Protein AF-A0A136IIJ2-F1 (afdb_monomer_lite)

Radius of gyration: 30.3 Å; chains: 1; bounding box: 72×28×81 Å

pLDDT: mean 88.09, std 7.87, range [57.41, 96.81]

Organism: NCBI:txid196109

Foldseek 3Di:
DVVVVVVVVVVVVVVVVVVVVVVVVVVVVVVVVVVVVVVVQFFFDFQVVVVVLVVVVVVVDDDDPPPVPDDDDDPQDDDPDDHDPDDDDPVCVVVVVVVVVVVVVVDCCRRPDRDHGGRD

Structure (mmCIF, N/CA/C/O backbone):
data_AF-A0A136IIJ2-F1
#
_entry.id   AF-A0A136IIJ2-F1
#
loop_
_atom_site.group_PDB
_atom_site.id
_atom_site.type_symbol
_atom_site.label_atom_id
_atom_site.label_alt_id
_atom_site.label_comp_id
_atom_site.label_asym_id
_atom_site.label_entity_id
_atom_site.label_seq_id
_atom_site.pdbx_PDB_ins_code
_atom_site.Cartn_x
_atom_site.Cartn_y
_atom_site.Cartn_z
_atom_site.occupancy
_atom_site.B_iso_or_equiv
_atom_site.auth_seq_id
_atom_site.auth_comp_id
_atom_site.auth_asym_id
_atom_site.auth_atom_id
_atom_site.pdbx_PDB_model_num
ATOM 1 N N . MET A 1 1 ? -47.014 -0.273 51.551 1.00 57.41 1 MET A N 1
ATOM 2 C CA . MET A 1 1 ? -47.319 -0.307 50.100 1.00 57.41 1 MET A CA 1
ATOM 3 C C . MET A 1 1 ? -46.569 0.791 49.348 1.00 57.41 1 MET A C 1
ATOM 5 O O . MET A 1 1 ? -45.887 0.441 48.401 1.00 57.41 1 MET A O 1
ATOM 9 N N . ALA A 1 2 ? -46.586 2.057 49.797 1.00 63.06 2 ALA A N 1
ATOM 10 C CA . ALA A 1 2 ? -45.824 3.156 49.170 1.00 63.06 2 ALA A CA 1
ATOM 11 C C . ALA A 1 2 ? -44.297 2.915 49.072 1.00 63.06 2 ALA A C 1
ATOM 13 O O . ALA A 1 2 ? -43.682 3.258 48.071 1.00 63.06 2 ALA A O 1
ATOM 14 N N . ASP A 1 3 ? -43.710 2.246 50.066 1.00 78.81 3 ASP A N 1
ATOM 15 C CA . ASP A 1 3 ? -42.263 1.976 50.136 1.00 78.81 3 ASP A CA 1
ATOM 16 C C . ASP A 1 3 ? -41.768 0.957 49.086 1.00 78.81 3 ASP A C 1
ATOM 18 O O . ASP A 1 3 ? -40.639 1.013 48.610 1.00 78.81 3 ASP A O 1
ATOM 22 N N . VAL A 1 4 ? -42.633 0.021 48.677 1.00 85.12 4 VAL A N 1
ATOM 23 C CA . VAL A 1 4 ? -42.283 -1.028 47.700 1.00 85.12 4 VAL A CA 1
ATOM 24 C C . VAL A 1 4 ? -42.307 -0.482 46.271 1.00 85.12 4 VAL A C 1
ATOM 26 O O . VAL A 1 4 ? -41.485 -0.881 45.449 1.00 85.12 4 VAL A O 1
ATOM 29 N N . GLU A 1 5 ? -43.229 0.435 45.975 1.00 86.81 5 GLU A N 1
ATOM 30 C CA . GLU A 1 5 ? -43.323 1.108 44.673 1.00 86.81 5 GLU A CA 1
ATOM 31 C C . GLU A 1 5 ? -42.113 2.029 44.446 1.00 86.81 5 GLU A C 1
ATOM 33 O O . GLU A 1 5 ? -41.498 2.007 43.380 1.00 86.81 5 GLU A O 1
ATOM 38 N N . GLU A 1 6 ? -41.706 2.766 45.482 1.00 87.00 6 GLU A N 1
ATOM 39 C CA . GLU A 1 6 ? -40.543 3.654 45.433 1.00 87.00 6 GLU A CA 1
ATOM 40 C C . GLU A 1 6 ? -39.229 2.873 45.275 1.00 87.00 6 GLU A C 1
ATOM 42 O O . GLU A 1 6 ? -38.396 3.219 44.436 1.00 87.00 6 GLU A O 1
ATOM 47 N N . LEU A 1 7 ? -39.069 1.748 45.985 1.00 88.56 7 LEU A N 1
ATOM 48 C CA . LEU A 1 7 ? -37.927 0.845 45.794 1.00 88.56 7 LEU A CA 1
ATOM 49 C C . LEU A 1 7 ? -37.862 0.270 44.369 1.00 88.56 7 LEU A C 1
ATOM 51 O O . LEU A 1 7 ? -36.775 0.149 43.803 1.00 88.56 7 LEU A O 1
ATOM 55 N N . ARG A 1 8 ? -39.010 -0.059 43.760 1.00 89.50 8 ARG A N 1
ATOM 56 C CA . ARG A 1 8 ? -39.077 -0.526 42.362 1.00 89.50 8 ARG A CA 1
ATOM 57 C C . ARG A 1 8 ? -38.687 0.570 41.374 1.00 89.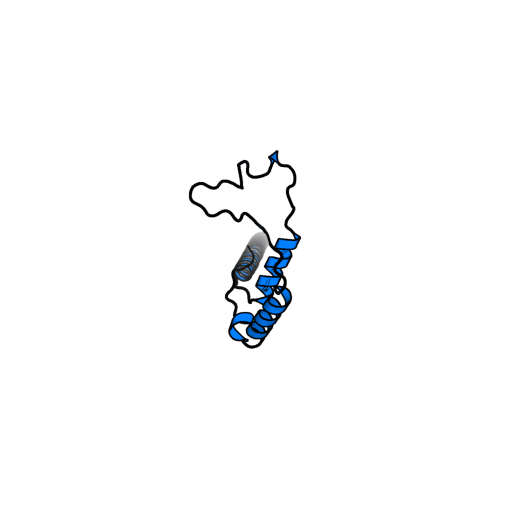50 8 ARG A C 1
ATOM 59 O O . ARG A 1 8 ? -37.958 0.285 40.423 1.00 89.50 8 ARG A O 1
ATOM 66 N N . ARG A 1 9 ? -39.130 1.809 41.611 1.00 90.19 9 ARG A N 1
ATOM 67 C CA . ARG A 1 9 ? -38.760 2.980 40.804 1.00 90.19 9 ARG A CA 1
ATOM 68 C C . ARG A 1 9 ? -37.251 3.222 40.850 1.00 90.19 9 ARG A C 1
ATOM 70 O O . ARG A 1 9 ? -36.623 3.327 39.799 1.00 90.19 9 ARG A O 1
ATOM 77 N N . LEU A 1 10 ? -36.667 3.226 42.049 1.00 91.94 10 LEU A N 1
ATOM 78 C CA . LEU A 1 10 ? -35.227 3.412 42.248 1.00 91.94 10 LEU A CA 1
ATOM 79 C C . LEU A 1 10 ? -34.402 2.311 41.569 1.00 91.94 10 LEU A C 1
ATOM 81 O O . LEU A 1 10 ? -33.416 2.613 40.899 1.00 91.94 10 LEU A O 1
ATOM 85 N N . LEU A 1 11 ? -34.827 1.047 41.671 1.00 92.56 11 LEU A N 1
ATOM 86 C CA . LEU A 1 11 ? -34.154 -0.075 41.008 1.00 92.56 11 LEU A CA 1
ATOM 87 C C . LEU A 1 11 ? -34.198 0.050 39.475 1.00 92.56 11 LEU A C 1
ATOM 89 O O . LEU A 1 11 ? -33.207 -0.229 38.801 1.00 92.56 11 LEU A O 1
ATOM 93 N N . GLY A 1 12 ? -35.336 0.477 38.918 1.00 91.94 12 GLY A N 1
ATOM 94 C CA . GLY A 1 12 ? -35.490 0.705 37.480 1.00 91.94 12 GLY A CA 1
ATOM 95 C C . GLY A 1 12 ? -34.613 1.847 36.963 1.00 91.94 12 GLY A C 1
ATOM 96 O O . GLY A 1 12 ? -34.007 1.730 35.898 1.00 91.94 12 GLY A O 1
ATOM 97 N N . GLU A 1 13 ? -34.492 2.930 37.732 1.00 92.81 13 GLU A N 1
ATOM 98 C CA . GLU A 1 13 ? -33.614 4.057 37.403 1.00 92.81 13 GLU A C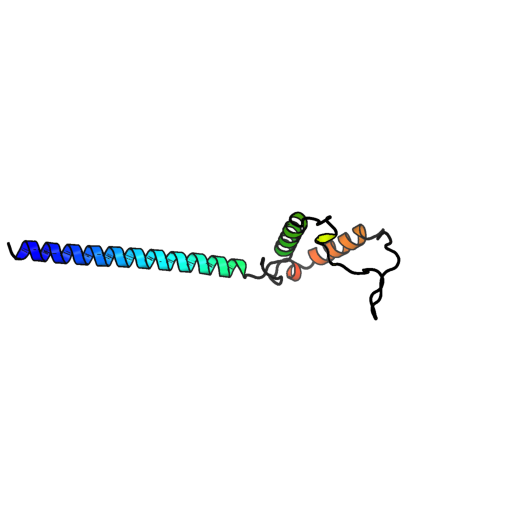A 1
ATOM 99 C C . GLU A 1 13 ? -32.133 3.683 37.464 1.00 92.81 13 GLU A C 1
ATOM 101 O O . GLU A 1 13 ? -31.384 4.051 36.558 1.00 92.81 13 GLU A O 1
ATOM 106 N N . GLU A 1 14 ? -31.717 2.921 38.478 1.00 93.00 14 GLU A N 1
ATOM 107 C CA . GLU A 1 14 ? -30.359 2.373 38.572 1.00 93.00 14 GLU A CA 1
ATOM 108 C C . GLU A 1 14 ? -30.046 1.451 37.391 1.00 93.00 14 GLU A C 1
ATOM 110 O O . GLU A 1 14 ? -29.026 1.613 36.722 1.00 93.00 14 GLU A O 1
ATOM 115 N N . LYS A 1 15 ? -30.968 0.539 37.057 1.00 94.19 15 LYS A N 1
ATOM 116 C CA . LYS A 1 15 ? -30.798 -0.369 35.920 1.00 94.19 15 LYS A CA 1
ATOM 117 C C . LYS A 1 15 ? -30.639 0.398 34.606 1.00 94.19 15 LYS A C 1
ATOM 119 O O . LYS A 1 15 ? -29.713 0.113 33.853 1.00 94.19 15 LYS A O 1
ATOM 124 N N . ARG A 1 16 ? -31.470 1.420 34.367 1.00 94.06 16 ARG A N 1
ATOM 125 C CA . ARG A 1 16 ? -31.355 2.279 33.180 1.00 94.06 16 ARG A CA 1
ATOM 126 C C . ARG A 1 16 ? -30.032 3.046 33.158 1.00 94.06 16 ARG A C 1
ATOM 128 O O . ARG A 1 16 ? -29.387 3.111 32.118 1.00 94.06 16 ARG A O 1
ATOM 135 N N . ARG A 1 17 ? -29.595 3.607 34.293 1.00 94.69 17 ARG A N 1
ATOM 136 C CA . ARG A 1 17 ? -28.294 4.294 34.388 1.00 94.69 17 ARG A CA 1
ATOM 137 C C . ARG A 1 17 ? -27.139 3.358 34.059 1.00 94.69 17 ARG A C 1
ATOM 139 O O . ARG A 1 17 ? -26.212 3.777 33.368 1.00 94.69 17 ARG A O 1
ATOM 146 N N . ARG A 1 18 ? -27.209 2.112 34.529 1.00 94.50 18 ARG A N 1
ATOM 147 C CA . ARG A 1 18 ? -26.215 1.080 34.242 1.00 94.50 18 ARG A CA 1
ATOM 148 C C . ARG A 1 18 ? -26.213 0.689 32.768 1.00 94.50 18 ARG A C 1
ATOM 150 O O . ARG A 1 18 ? -25.149 0.706 32.166 1.00 94.50 18 ARG A O 1
ATOM 157 N N . GLU A 1 19 ? -27.375 0.421 32.179 1.00 95.19 19 GLU A N 1
ATOM 158 C CA . GLU A 1 19 ? -27.503 0.096 30.750 1.00 95.19 19 GLU A CA 1
ATOM 159 C C . GLU A 1 19 ? -26.986 1.243 29.862 1.00 95.19 19 GLU A C 1
ATOM 161 O O . GLU A 1 19 ? -26.225 1.017 28.924 1.00 95.19 19 GLU A O 1
ATOM 166 N N . GLU A 1 20 ? -27.309 2.497 30.191 1.00 95.31 20 GLU A N 1
ATOM 167 C CA . GLU A 1 20 ? -26.773 3.663 29.481 1.00 95.31 20 GLU A CA 1
ATOM 168 C C . GLU A 1 20 ? -25.260 3.830 29.679 1.00 95.31 20 GLU A C 1
A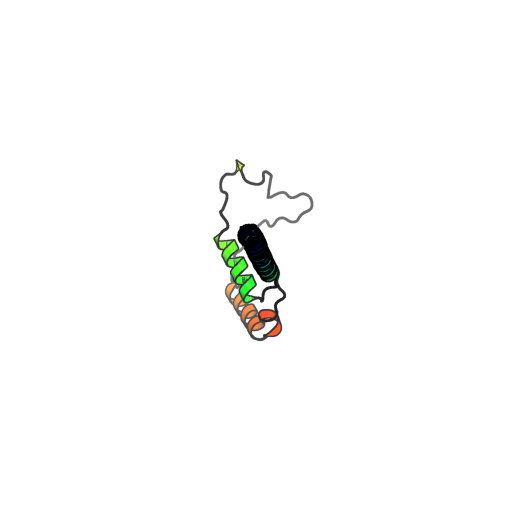TOM 170 O O . GLU A 1 20 ? -24.559 4.256 28.762 1.00 95.31 20 GLU A O 1
ATOM 175 N N . ALA A 1 21 ? -24.737 3.542 30.874 1.00 94.81 21 ALA A N 1
ATOM 176 C CA . ALA A 1 21 ? -23.302 3.579 31.138 1.00 94.81 21 ALA A CA 1
ATOM 177 C C . ALA A 1 21 ? -22.556 2.484 30.360 1.00 94.81 21 ALA A C 1
ATOM 179 O O . ALA A 1 21 ? -21.525 2.776 29.760 1.00 94.81 21 ALA A O 1
ATOM 180 N N . GLU A 1 22 ? -23.102 1.268 30.314 1.00 95.94 22 GLU A N 1
ATOM 181 C CA . GLU A 1 22 ? -22.567 0.145 29.540 1.00 95.94 22 GLU A CA 1
ATOM 182 C C . GLU A 1 22 ? -22.607 0.447 28.035 1.00 95.94 22 GLU A C 1
ATOM 184 O O . GLU A 1 22 ? -21.592 0.302 27.357 1.00 95.94 22 GLU A O 1
ATOM 189 N N . SER A 1 23 ? -23.722 0.975 27.516 1.00 95.44 23 SER A N 1
ATOM 190 C CA . SER A 1 23 ? -23.826 1.391 26.110 1.00 95.44 23 SER A CA 1
ATOM 191 C C . SER A 1 23 ? -22.807 2.475 25.758 1.00 95.44 23 SER A C 1
ATOM 193 O O . SER A 1 23 ? -22.129 2.372 24.738 1.00 95.44 23 SER A O 1
ATOM 195 N N . ARG A 1 24 ? -22.652 3.501 26.608 1.00 95.81 24 ARG A N 1
ATOM 196 C CA . ARG A 1 24 ? -21.651 4.560 26.398 1.00 95.81 24 ARG A CA 1
ATOM 197 C C . ARG A 1 24 ? -20.226 4.010 26.420 1.00 95.81 24 ARG A C 1
ATOM 199 O O . ARG A 1 24 ? -19.403 4.456 25.626 1.00 95.81 24 ARG A O 1
ATOM 206 N N . ALA A 1 25 ? -19.934 3.059 27.306 1.00 96.38 25 ALA A N 1
ATOM 207 C CA . ALA A 1 25 ? -18.621 2.429 27.387 1.00 96.38 25 ALA A CA 1
ATOM 208 C C . ALA A 1 25 ? -18.303 1.604 26.130 1.00 96.38 25 ALA A C 1
ATOM 210 O O . ALA A 1 25 ? -17.194 1.704 25.612 1.00 96.38 25 ALA A O 1
ATOM 211 N N . LEU A 1 26 ? -19.275 0.850 25.606 1.00 96.81 26 LEU A N 1
ATOM 212 C CA . LEU A 1 26 ? -19.116 0.079 24.369 1.00 96.81 26 LEU A CA 1
ATOM 213 C C . LEU A 1 26 ? -18.906 0.979 23.145 1.00 96.81 26 LEU A C 1
ATOM 215 O O . LEU A 1 26 ? -18.043 0.696 22.315 1.00 96.81 26 LEU A O 1
ATOM 219 N N . ASP A 1 27 ? -19.662 2.072 23.036 1.00 95.94 27 ASP A N 1
ATOM 220 C CA . ASP A 1 27 ? -19.495 3.030 21.939 1.00 95.94 27 ASP A CA 1
ATOM 221 C C . ASP A 1 27 ? -18.134 3.725 21.996 1.00 95.94 27 ASP A C 1
ATOM 223 O O . ASP A 1 27 ? -17.477 3.893 20.969 1.00 95.94 27 ASP A O 1
ATOM 227 N N . GLU A 1 28 ? -17.692 4.115 23.191 1.00 95.88 28 GLU A N 1
ATOM 228 C CA . GLU A 1 28 ? -16.371 4.703 23.404 1.00 95.88 28 GLU A CA 1
ATOM 229 C C . GLU A 1 28 ? -15.256 3.705 23.073 1.00 95.88 28 GLU A C 1
ATOM 231 O O . GLU A 1 28 ? -14.300 4.064 22.387 1.00 95.88 28 GLU A O 1
ATOM 236 N N . GLN A 1 29 ? -15.389 2.445 23.493 1.00 96.50 29 GLN A N 1
ATOM 237 C CA . GLN A 1 29 ? -14.434 1.395 23.148 1.00 96.50 29 GLN A CA 1
ATOM 238 C C . GLN A 1 29 ? -14.339 1.215 21.630 1.00 96.50 29 GLN A C 1
ATOM 240 O O . GLN A 1 29 ? -13.242 1.252 21.081 1.00 96.50 29 GLN A O 1
ATOM 245 N N . ARG A 1 30 ? -15.477 1.122 20.935 1.00 96.00 30 ARG A N 1
ATOM 246 C CA . ARG A 1 30 ? -15.501 0.988 19.474 1.00 96.00 30 ARG A CA 1
ATOM 247 C C . ARG A 1 30 ? -14.841 2.180 18.778 1.00 96.00 30 ARG A C 1
ATOM 249 O O . ARG A 1 30 ? -14.117 2.003 17.806 1.00 96.00 30 ARG A O 1
ATOM 256 N N . ARG A 1 31 ? -15.070 3.404 19.266 1.00 95.62 31 ARG A N 1
ATOM 257 C CA . ARG A 1 31 ? -14.407 4.604 18.722 1.00 95.62 31 ARG A CA 1
ATOM 258 C C . ARG A 1 31 ? -12.898 4.555 18.915 1.00 95.62 31 ARG A C 1
ATOM 260 O O . ARG A 1 31 ? -12.178 4.974 18.015 1.00 95.62 31 ARG A O 1
ATOM 267 N N . ARG A 1 32 ? -12.429 4.061 20.062 1.00 95.00 32 ARG A N 1
ATOM 268 C CA . ARG A 1 32 ? -10.995 3.890 20.330 1.00 95.00 32 ARG A CA 1
ATOM 269 C C . ARG A 1 32 ? -10.375 2.852 19.414 1.00 95.00 32 ARG A C 1
ATOM 271 O O . ARG A 1 32 ? -9.349 3.150 18.825 1.00 95.00 32 ARG A O 1
ATOM 278 N N . GLU A 1 33 ? -11.025 1.705 19.246 1.00 95.31 33 GLU A N 1
ATOM 279 C CA . GLU A 1 33 ? -10.567 0.644 18.343 1.00 95.31 33 GLU A CA 1
ATOM 280 C C . GLU A 1 33 ? -10.436 1.167 16.905 1.00 95.31 33 GLU A C 1
ATOM 282 O O . GLU A 1 33 ? -9.378 1.040 16.298 1.00 95.31 33 GLU A O 1
ATOM 287 N N . VAL A 1 34 ? -11.457 1.866 16.395 1.00 94.06 34 VAL A N 1
ATOM 288 C CA . VAL A 1 34 ? -11.407 2.479 15.054 1.00 94.06 34 VAL A CA 1
ATOM 289 C C . VAL A 1 34 ? -10.308 3.542 14.956 1.00 94.06 34 VAL A C 1
ATOM 291 O O . VAL A 1 34 ? -9.607 3.620 13.950 1.00 94.06 34 VAL A O 1
ATOM 294 N N . ALA A 1 35 ? -10.140 4.378 15.983 1.00 92.12 35 ALA A N 1
ATOM 295 C CA . ALA A 1 35 ? -9.096 5.399 15.990 1.00 92.12 35 ALA A CA 1
ATOM 296 C C . ALA A 1 35 ? -7.684 4.789 16.027 1.00 92.12 35 ALA A C 1
ATOM 298 O O . ALA A 1 35 ? -6.783 5.307 15.372 1.00 92.12 35 ALA A O 1
ATOM 299 N N . GLU A 1 36 ? -7.491 3.698 16.767 1.00 91.94 36 GLU A N 1
ATOM 300 C CA . GLU A 1 36 ? -6.227 2.965 16.851 1.00 91.94 36 GLU A CA 1
ATOM 301 C C . GLU A 1 36 ? -5.898 2.253 15.534 1.00 91.94 36 GLU A C 1
ATOM 303 O O . GLU A 1 36 ? -4.758 2.309 15.068 1.00 91.94 36 GLU A O 1
ATOM 308 N N . GLU A 1 37 ? -6.898 1.657 14.885 1.00 89.00 37 GLU A N 1
ATOM 309 C CA . GLU A 1 37 ? -6.748 1.045 13.565 1.00 89.00 37 GLU A CA 1
ATOM 310 C C . GLU A 1 37 ? -6.366 2.089 12.508 1.00 89.00 37 GLU A C 1
ATOM 312 O O . GLU A 1 37 ? -5.377 1.913 11.798 1.00 89.00 37 GLU A O 1
ATOM 317 N N . LEU A 1 38 ? -7.065 3.231 12.466 1.00 87.44 38 LEU A N 1
ATOM 318 C CA . LEU A 1 38 ? -6.731 4.343 11.568 1.00 87.44 38 LEU A CA 1
ATOM 319 C C . LEU A 1 38 ? -5.341 4.924 11.850 1.00 87.44 38 LEU A C 1
ATOM 321 O O . LEU A 1 38 ? -4.608 5.259 10.918 1.00 87.44 38 LEU A O 1
ATOM 325 N N . ALA A 1 39 ? -4.966 5.044 13.126 1.00 87.00 39 ALA A N 1
ATOM 326 C CA . ALA A 1 39 ? -3.642 5.511 13.512 1.00 87.00 39 ALA A CA 1
ATOM 327 C C . ALA A 1 39 ? -2.560 4.540 13.030 1.00 87.00 39 ALA A C 1
ATOM 329 O O . ALA A 1 39 ? -1.560 4.989 12.480 1.00 87.00 39 ALA A O 1
ATOM 330 N N . THR A 1 40 ? -2.782 3.232 13.180 1.00 84.88 40 THR A N 1
ATOM 331 C CA . THR A 1 40 ? -1.868 2.176 12.720 1.00 84.88 40 THR A CA 1
ATOM 332 C C . THR A 1 40 ? -1.754 2.170 11.198 1.00 84.88 40 THR A C 1
ATOM 334 O O . THR A 1 40 ? -0.646 2.160 10.668 1.00 84.88 40 THR A O 1
ATOM 337 N N . ALA A 1 41 ? -2.880 2.278 10.491 1.00 83.38 41 ALA A N 1
ATOM 338 C CA . ALA A 1 41 ? -2.921 2.382 9.034 1.00 83.38 41 ALA A CA 1
ATOM 339 C C . ALA A 1 41 ? -2.256 3.662 8.496 1.00 83.38 41 ALA A C 1
ATOM 341 O O . ALA A 1 41 ? -1.873 3.697 7.335 1.00 83.38 41 ALA A O 1
ATOM 342 N N . SER A 1 42 ? -2.089 4.698 9.325 1.00 85.19 42 SER A N 1
ATOM 343 C CA . SER A 1 42 ? -1.408 5.952 8.963 1.00 85.19 42 SER A CA 1
ATOM 344 C C . SER A 1 42 ? 0.079 5.975 9.343 1.00 85.19 42 SER A C 1
ATOM 346 O O . SER A 1 42 ? 0.751 6.987 9.131 1.00 85.19 42 SER A O 1
ATOM 348 N N . GLN A 1 43 ? 0.610 4.904 9.945 1.00 88.44 43 GLN A N 1
ATOM 349 C CA . GLN A 1 43 ? 2.020 4.848 10.328 1.00 88.44 43 GLN A CA 1
ATOM 350 C C . GLN A 1 43 ? 2.914 4.699 9.099 1.00 88.44 43 GLN A C 1
ATOM 352 O O . GLN A 1 43 ? 2.620 3.941 8.175 1.00 88.44 43 GLN A O 1
ATOM 357 N N . LEU A 1 44 ? 4.043 5.411 9.122 1.00 92.81 44 LEU A N 1
ATOM 358 C CA . LEU A 1 44 ? 5.091 5.217 8.129 1.00 92.81 44 LEU A CA 1
ATOM 359 C C . LEU A 1 44 ? 5.595 3.774 8.184 1.00 92.81 44 LEU A C 1
ATOM 361 O O . LEU A 1 44 ? 5.663 3.162 9.250 1.00 92.81 44 LEU A O 1
ATOM 365 N N . GLN A 1 45 ? 5.975 3.254 7.027 1.00 92.62 45 GLN A N 1
ATOM 366 C CA . GLN A 1 45 ? 6.472 1.897 6.866 1.00 92.62 45 GLN A CA 1
ATOM 367 C C . GLN A 1 45 ? 7.999 1.885 6.817 1.00 92.62 45 GLN A C 1
ATOM 369 O O . GLN A 1 45 ? 8.636 2.835 6.348 1.00 92.62 45 GLN A O 1
ATOM 374 N N . ALA A 1 46 ? 8.595 0.793 7.293 1.00 91.94 46 ALA A N 1
ATOM 375 C CA . ALA A 1 46 ? 9.981 0.457 6.977 1.00 91.94 46 ALA A CA 1
ATOM 376 C C . ALA A 1 46 ? 10.081 -0.040 5.523 1.00 91.94 46 ALA A C 1
ATOM 378 O O . ALA A 1 46 ? 9.081 -0.461 4.935 1.00 91.94 46 ALA A O 1
ATOM 379 N N . LEU A 1 47 ? 11.285 -0.039 4.942 1.00 90.12 47 LEU A N 1
ATOM 380 C CA . LEU A 1 47 ? 11.474 -0.405 3.533 1.00 90.12 47 LEU A CA 1
ATOM 381 C C . LEU A 1 47 ? 10.883 -1.787 3.180 1.00 90.12 47 LEU A C 1
ATOM 383 O O . LEU A 1 47 ? 10.161 -1.859 2.188 1.00 90.12 47 LEU A O 1
ATOM 387 N N . PRO A 1 48 ? 11.098 -2.871 3.959 1.00 90.06 48 PRO A N 1
ATOM 388 C CA . PRO A 1 48 ? 10.545 -4.181 3.610 1.00 90.06 48 PRO A CA 1
ATOM 389 C C . PRO A 1 48 ? 9.013 -4.196 3.565 1.00 90.06 48 PRO A C 1
ATOM 391 O O . PRO A 1 48 ? 8.434 -4.782 2.658 1.00 90.06 48 PRO A O 1
ATO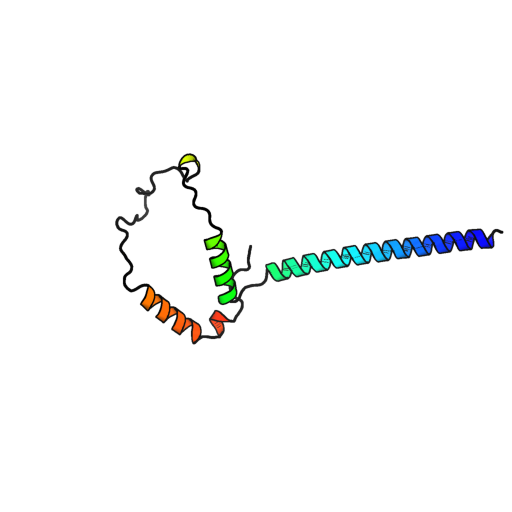M 394 N N . GLN A 1 49 ? 8.361 -3.518 4.514 1.00 91.56 49 GLN A N 1
ATOM 395 C CA . GLN A 1 49 ? 6.898 -3.433 4.588 1.00 91.56 49 GLN A CA 1
ATOM 396 C C . GLN A 1 49 ? 6.327 -2.655 3.400 1.00 91.56 49 GLN A C 1
ATOM 398 O O . GLN A 1 49 ? 5.324 -3.055 2.815 1.00 91.56 49 GLN A O 1
ATOM 403 N N . TYR A 1 50 ? 6.990 -1.560 3.027 1.00 92.19 50 TYR A N 1
ATOM 404 C CA . TYR A 1 50 ? 6.599 -0.758 1.875 1.00 92.19 50 TYR A CA 1
ATOM 405 C C . TYR A 1 50 ? 6.742 -1.537 0.560 1.00 92.19 50 TYR A C 1
ATOM 407 O O . TYR A 1 50 ? 5.845 -1.518 -0.279 1.00 92.19 50 TYR A O 1
ATOM 415 N N . LEU A 1 51 ? 7.838 -2.281 0.388 1.00 91.81 51 LEU A N 1
ATOM 416 C CA . LEU A 1 51 ? 8.049 -3.113 -0.800 1.00 91.81 51 LEU A CA 1
ATOM 417 C C . LEU A 1 51 ? 7.018 -4.240 -0.911 1.00 91.81 51 LEU A C 1
ATOM 419 O O . LEU A 1 51 ? 6.530 -4.503 -2.008 1.00 91.81 51 LEU A O 1
ATOM 423 N N . ASP A 1 52 ? 6.659 -4.870 0.207 1.00 92.62 52 ASP A N 1
ATOM 424 C CA . ASP A 1 52 ? 5.619 -5.903 0.251 1.00 92.62 52 ASP A CA 1
ATOM 425 C C . ASP A 1 52 ? 4.235 -5.338 -0.118 1.00 92.62 52 ASP A C 1
ATOM 427 O O . ASP A 1 52 ? 3.485 -5.932 -0.898 1.00 92.62 52 ASP A O 1
ATOM 431 N N . ALA A 1 53 ? 3.932 -4.120 0.347 1.00 91.62 53 ALA A N 1
ATOM 432 C CA . ALA A 1 53 ? 2.736 -3.387 -0.053 1.00 91.62 53 ALA A CA 1
ATOM 433 C C . ALA A 1 53 ? 2.717 -3.095 -1.565 1.00 91.62 53 ALA A C 1
ATOM 435 O O . ALA A 1 53 ? 1.711 -3.348 -2.231 1.00 91.62 53 ALA A O 1
ATOM 436 N N . CYS A 1 54 ? 3.831 -2.609 -2.125 1.00 91.88 54 CYS A N 1
ATOM 437 C CA . CYS A 1 54 ? 3.959 -2.379 -3.565 1.00 91.88 54 CYS A CA 1
ATOM 438 C C . CYS A 1 54 ? 3.807 -3.673 -4.371 1.00 91.88 54 CYS A C 1
ATOM 440 O O . CYS A 1 54 ? 3.146 -3.665 -5.406 1.00 91.88 54 CYS A O 1
ATOM 442 N N . HIS A 1 55 ? 4.388 -4.780 -3.903 1.00 93.44 55 HIS A N 1
ATOM 443 C CA . HIS A 1 55 ? 4.270 -6.074 -4.570 1.00 93.44 55 HIS A CA 1
ATOM 444 C C . HIS A 1 55 ? 2.826 -6.582 -4.568 1.00 93.44 55 HIS A C 1
ATOM 446 O O . HIS A 1 55 ? 2.317 -7.011 -5.600 1.00 93.44 55 HIS A O 1
ATOM 452 N N . SER A 1 56 ? 2.138 -6.463 -3.432 1.00 93.62 56 SER A N 1
ATOM 453 C CA . SER A 1 56 ? 0.719 -6.811 -3.322 1.00 93.62 56 SER A CA 1
ATOM 454 C C . SER A 1 56 ? -0.146 -5.983 -4.276 1.00 93.62 56 SER A C 1
ATOM 456 O O . SER A 1 56 ? -1.053 -6.523 -4.910 1.00 93.62 56 SER A O 1
ATOM 458 N N . LEU A 1 57 ? 0.156 -4.687 -4.423 1.00 91.12 57 LEU A N 1
ATOM 459 C CA . LEU A 1 57 ? -0.518 -3.817 -5.385 1.00 91.12 57 LEU A CA 1
ATOM 460 C C . LEU A 1 57 ? -0.249 -4.260 -6.826 1.00 91.12 57 LEU A C 1
ATOM 462 O O . LEU A 1 57 ? -1.197 -4.386 -7.592 1.00 91.12 57 LEU A O 1
ATOM 466 N N . ASP A 1 58 ? 1.010 -4.522 -7.183 1.00 92.12 58 ASP A N 1
ATOM 467 C CA . ASP A 1 58 ? 1.404 -4.982 -8.521 1.00 92.12 58 ASP A CA 1
ATOM 468 C C . ASP A 1 58 ? 0.663 -6.267 -8.920 1.00 92.12 58 ASP A C 1
ATOM 470 O O . ASP A 1 58 ? 0.081 -6.344 -10.002 1.00 92.12 58 ASP A O 1
ATOM 474 N N . LEU A 1 59 ? 0.566 -7.227 -7.996 1.00 94.00 59 LEU A N 1
ATOM 475 C CA . LEU A 1 59 ? -0.197 -8.462 -8.194 1.00 94.00 59 LEU A CA 1
ATOM 476 C C . LEU A 1 59 ? -1.709 -8.231 -8.342 1.00 94.00 59 LEU A C 1
ATOM 478 O O . LEU A 1 59 ? -2.389 -9.017 -9.003 1.00 94.00 59 LEU A O 1
ATOM 482 N N . ALA A 1 60 ? -2.249 -7.181 -7.722 1.00 93.69 60 ALA A N 1
ATOM 483 C CA . ALA A 1 60 ? -3.666 -6.841 -7.796 1.00 93.69 60 ALA A CA 1
ATOM 484 C C . ALA A 1 60 ? -4.041 -6.069 -9.075 1.00 93.69 60 ALA A C 1
ATOM 486 O O . ALA A 1 60 ? -5.230 -5.972 -9.399 1.00 93.69 60 ALA A O 1
ATOM 487 N N . ILE A 1 61 ? -3.065 -5.520 -9.812 1.00 91.38 61 ILE A N 1
ATOM 488 C CA . ILE A 1 61 ? -3.320 -4.762 -11.041 1.00 91.38 61 ILE A CA 1
ATOM 489 C C . ILE A 1 61 ? -3.910 -5.683 -12.114 1.00 91.38 61 ILE A C 1
ATOM 491 O O . ILE A 1 61 ? -3.320 -6.678 -12.530 1.00 91.38 61 ILE A O 1
ATOM 495 N N . GLN A 1 62 ? -5.075 -5.294 -12.631 1.00 91.56 62 GLN A N 1
ATOM 496 C CA . GLN A 1 62 ? -5.711 -5.954 -13.768 1.00 91.56 62 GLN A CA 1
ATOM 497 C C . GLN A 1 62 ? -5.443 -5.165 -15.048 1.00 91.56 62 GLN A C 1
ATOM 499 O O . GLN A 1 62 ? -5.768 -3.981 -15.153 1.00 91.56 62 GLN A O 1
ATOM 504 N N . VAL A 1 63 ? -4.867 -5.831 -16.050 1.00 88.31 63 VAL A N 1
ATOM 505 C CA . VAL A 1 63 ? -4.582 -5.208 -17.346 1.00 88.31 63 VAL A CA 1
ATOM 506 C C . VAL A 1 63 ? -5.877 -5.057 -18.143 1.00 88.31 63 VAL A C 1
ATOM 508 O O . VAL A 1 63 ? -6.460 -6.037 -18.611 1.00 88.31 63 VAL A O 1
ATOM 511 N N . VAL A 1 64 ? -6.309 -3.812 -18.342 1.00 88.44 64 VAL A N 1
ATOM 512 C CA . VAL A 1 64 ? -7.438 -3.485 -19.220 1.00 88.44 64 VAL A CA 1
ATOM 513 C C . VAL A 1 64 ? -6.985 -3.588 -20.674 1.00 88.44 64 VAL A C 1
ATOM 515 O O . VAL A 1 64 ? -6.163 -2.804 -21.143 1.00 88.44 64 VAL A O 1
ATOM 518 N N . THR A 1 65 ? -7.525 -4.569 -21.395 1.00 87.31 65 THR A N 1
ATOM 519 C CA . THR A 1 65 ? -7.206 -4.812 -22.814 1.00 87.31 65 THR A CA 1
ATOM 520 C C . THR A 1 65 ? -8.247 -4.237 -23.776 1.00 87.31 65 THR A C 1
ATOM 522 O O . THR A 1 65 ? -7.963 -4.078 -24.965 1.00 87.31 65 THR A O 1
ATOM 525 N N . ASP A 1 66 ? -9.439 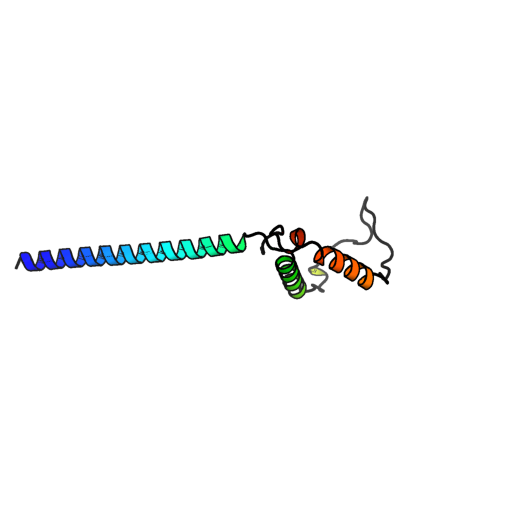-3.890 -23.278 1.00 89.81 66 ASP A N 1
ATOM 526 C CA . ASP A 1 66 ? -10.466 -3.219 -24.068 1.00 89.81 66 ASP A CA 1
ATOM 527 C C . ASP A 1 66 ? -10.040 -1.779 -24.358 1.00 89.81 66 ASP A C 1
ATOM 529 O O . ASP A 1 66 ? -10.030 -0.915 -23.480 1.00 89.81 66 ASP A O 1
ATOM 533 N N . ARG A 1 67 ? -9.725 -1.520 -25.630 1.00 83.06 67 ARG A N 1
ATOM 534 C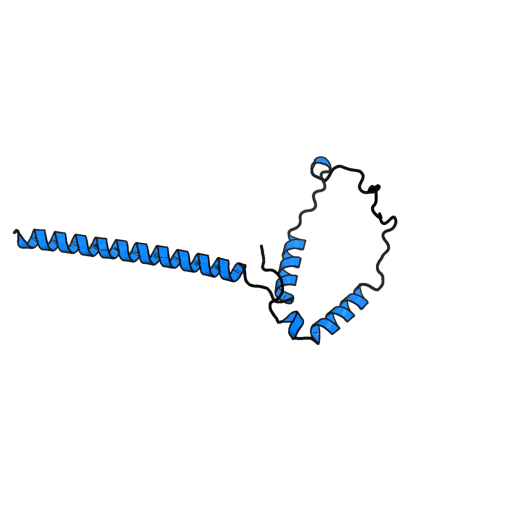 CA . ARG A 1 67 ? -9.297 -0.205 -26.103 1.00 83.06 67 ARG A CA 1
ATOM 535 C C . ARG A 1 67 ? -10.318 0.881 -25.816 1.00 83.06 67 ARG A C 1
ATOM 537 O O . ARG A 1 67 ? -9.899 2.015 -25.666 1.00 83.06 67 ARG A O 1
ATOM 544 N N . SER A 1 68 ? -11.615 0.587 -25.748 1.00 86.81 68 SER A N 1
ATOM 545 C CA . SER A 1 68 ? -12.639 1.604 -25.466 1.00 86.81 68 SER A CA 1
ATOM 546 C C . SER A 1 68 ? -12.548 2.158 -24.038 1.00 86.81 68 SER A C 1
ATOM 548 O O . SER A 1 68 ? -12.963 3.289 -23.791 1.00 86.81 68 SER A O 1
ATOM 550 N N . LEU A 1 69 ? -11.941 1.391 -23.127 1.00 87.56 69 LEU A N 1
ATOM 551 C CA . LEU A 1 69 ? -11.739 1.727 -21.718 1.00 87.56 69 LEU A CA 1
ATOM 552 C C . LEU A 1 69 ? -10.334 2.281 -21.426 1.00 87.56 69 LEU A C 1
ATOM 554 O O . LEU A 1 69 ? -10.047 2.654 -20.290 1.00 87.56 69 LEU A O 1
ATOM 558 N N . THR A 1 70 ? -9.449 2.345 -22.425 1.00 84.12 70 THR A N 1
ATOM 559 C CA . THR A 1 70 ? -8.106 2.924 -22.273 1.00 84.12 70 THR A CA 1
ATOM 560 C C . THR A 1 70 ? -8.081 4.410 -22.627 1.00 84.12 70 THR A C 1
ATOM 562 O O . THR A 1 70 ? -8.960 4.914 -23.329 1.00 84.12 70 THR A O 1
ATOM 565 N N . THR A 1 71 ? -7.038 5.121 -22.196 1.00 81.50 71 THR A N 1
ATOM 566 C CA . THR A 1 71 ? -6.777 6.500 -22.627 1.00 81.50 71 THR A CA 1
ATOM 567 C C . THR A 1 71 ? -6.700 6.580 -24.153 1.00 81.50 71 THR A C 1
ATOM 569 O O . THR A 1 71 ? -5.868 5.924 -24.776 1.00 81.50 71 THR A O 1
ATOM 572 N N . GLN A 1 72 ? -7.565 7.397 -24.755 1.00 76.56 72 GLN A N 1
ATOM 573 C CA . GLN A 1 72 ? -7.593 7.617 -26.201 1.00 76.56 72 GLN A CA 1
ATOM 574 C C . GLN A 1 72 ? -6.582 8.699 -26.597 1.00 76.56 72 GLN A C 1
ATOM 576 O O . GLN A 1 72 ? -6.558 9.773 -25.998 1.00 76.56 72 GLN A O 1
ATOM 581 N N . GLY A 1 73 ? -5.768 8.440 -27.620 1.00 74.06 73 GLY A N 1
ATOM 582 C CA . GLY A 1 73 ? -4.814 9.408 -28.166 1.00 74.06 73 GLY A CA 1
ATOM 583 C C . GLY A 1 73 ? -3.586 8.746 -28.787 1.00 74.06 73 GLY A C 1
ATOM 584 O O . GLY A 1 73 ? -3.285 7.587 -28.508 1.00 74.06 73 GLY A O 1
ATOM 585 N N . ASP A 1 74 ? -2.866 9.486 -29.632 1.00 70.94 74 ASP A N 1
ATOM 586 C CA . ASP A 1 74 ? -1.593 9.019 -30.182 1.00 70.94 74 ASP A CA 1
ATOM 587 C C . ASP A 1 74 ? -0.511 9.073 -29.094 1.00 70.94 74 ASP A C 1
ATOM 589 O O . ASP A 1 74 ? -0.003 10.135 -28.733 1.00 70.94 74 ASP A O 1
ATOM 593 N N . THR A 1 75 ? -0.171 7.907 -28.547 1.00 68.75 75 THR A N 1
ATOM 594 C CA . THR A 1 75 ? 0.834 7.764 -27.484 1.00 68.75 75 THR A CA 1
ATOM 595 C C . THR A 1 75 ? 2.254 8.064 -27.979 1.00 68.75 75 THR A C 1
ATOM 597 O O . THR A 1 75 ? 3.155 8.271 -27.169 1.00 68.75 75 THR A O 1
ATOM 600 N N . THR A 1 76 ? 2.471 8.093 -29.299 1.00 75.31 76 THR A N 1
ATOM 601 C CA . THR A 1 76 ? 3.807 8.128 -29.913 1.00 75.31 76 THR A CA 1
ATOM 602 C C . THR A 1 76 ? 4.236 9.503 -30.420 1.00 75.31 76 THR A C 1
ATOM 604 O O . THR A 1 76 ? 5.391 9.674 -30.814 1.00 75.31 76 THR A O 1
ATOM 607 N N . ASN A 1 77 ? 3.350 10.503 -30.366 1.00 75.31 77 ASN A N 1
ATOM 608 C CA . ASN A 1 77 ? 3.634 11.857 -30.842 1.00 75.31 77 ASN A CA 1
ATOM 609 C C . ASN A 1 77 ? 3.297 12.943 -29.803 1.00 75.31 77 ASN A C 1
ATOM 611 O O . ASN A 1 77 ? 2.356 13.721 -29.983 1.00 75.31 77 ASN A O 1
ATOM 615 N N . PRO A 1 78 ? 4.039 13.016 -28.686 1.00 78.50 78 PRO A N 1
ATOM 616 C CA . PRO A 1 78 ? 3.781 14.026 -27.676 1.00 78.50 78 PRO A CA 1
ATOM 617 C C . PRO A 1 78 ? 4.345 15.397 -28.091 1.00 78.50 78 PRO A C 1
ATOM 619 O O . PRO A 1 78 ? 5.545 15.563 -28.313 1.00 78.50 78 PRO A O 1
ATOM 622 N N . THR A 1 79 ? 3.492 16.424 -28.124 1.00 83.31 79 THR A N 1
ATOM 623 C CA . THR A 1 79 ? 3.914 17.810 -28.382 1.00 83.31 79 THR A CA 1
ATOM 624 C C . THR A 1 79 ? 4.864 18.298 -27.286 1.00 83.31 79 THR A C 1
ATOM 626 O O . THR A 1 79 ? 4.490 18.378 -26.116 1.00 83.31 79 THR A O 1
ATOM 629 N N . GLY A 1 80 ? 6.100 18.643 -27.658 1.00 83.69 80 GLY A N 1
ATOM 630 C CA . GLY A 1 80 ? 7.086 19.222 -26.740 1.00 83.69 80 GLY A CA 1
ATOM 631 C C . GLY A 1 80 ? 7.676 18.250 -25.711 1.00 83.69 80 GLY A C 1
ATOM 632 O O . GLY A 1 80 ? 8.250 18.709 -24.726 1.00 83.69 80 GLY A O 1
ATOM 633 N N . ARG A 1 81 ? 7.551 16.926 -25.903 1.00 84.25 81 ARG A N 1
ATOM 634 C CA . ARG A 1 81 ? 8.170 15.920 -25.018 1.00 84.25 81 ARG A CA 1
ATOM 635 C C . ARG A 1 81 ? 9.012 14.923 -25.806 1.00 84.25 81 ARG A C 1
ATOM 637 O O . ARG A 1 81 ? 8.773 14.673 -26.983 1.00 84.25 81 ARG A O 1
ATOM 644 N N . ILE A 1 82 ? 9.999 14.340 -25.134 1.00 85.12 82 ILE A N 1
ATOM 645 C CA . ILE A 1 82 ? 10.818 13.266 -25.699 1.00 85.12 82 ILE A CA 1
ATOM 646 C C . ILE A 1 82 ? 10.007 11.968 -25.658 1.00 85.12 82 ILE A C 1
ATOM 648 O O . ILE A 1 82 ? 9.450 11.619 -24.618 1.00 85.12 82 ILE A O 1
ATOM 652 N N . PHE A 1 83 ? 9.969 11.253 -26.783 1.00 83.06 83 PHE A N 1
ATOM 653 C CA . PHE A 1 83 ? 9.375 9.923 -26.885 1.00 83.06 83 PHE A CA 1
ATOM 654 C C . PHE A 1 83 ? 10.452 8.885 -27.242 1.00 83.06 83 PHE A C 1
ATOM 656 O O . PHE A 1 83 ? 11.154 9.061 -28.247 1.00 83.06 83 PHE A O 1
ATOM 663 N N . PRO A 1 84 ? 10.615 7.806 -26.454 1.00 87.25 84 PRO A N 1
ATOM 664 C CA . PRO A 1 84 ? 11.580 6.757 -26.758 1.00 87.25 84 PRO A CA 1
ATOM 665 C C . PRO A 1 84 ? 11.160 5.981 -28.014 1.00 87.25 84 PRO A C 1
ATOM 667 O O . PRO A 1 84 ? 10.087 5.394 -28.075 1.00 87.25 84 PRO A O 1
ATOM 670 N N . ARG A 1 85 ? 12.030 5.944 -29.031 1.00 86.38 85 ARG A N 1
ATOM 671 C CA . ARG A 1 85 ? 11.764 5.235 -30.302 1.00 86.38 85 ARG A CA 1
ATOM 672 C C . ARG A 1 85 ? 12.127 3.754 -30.279 1.00 86.38 85 ARG A C 1
ATOM 674 O O . ARG A 1 85 ? 11.795 3.026 -31.210 1.00 86.38 85 ARG A O 1
ATOM 681 N N . ARG A 1 86 ? 12.888 3.328 -29.273 1.00 88.31 86 ARG A N 1
ATOM 682 C CA . ARG A 1 86 ? 13.398 1.965 -29.140 1.00 88.31 86 ARG A CA 1
ATOM 683 C C . ARG A 1 86 ? 13.364 1.580 -27.673 1.00 88.31 86 ARG A C 1
ATOM 685 O O . ARG A 1 86 ? 13.856 2.329 -26.836 1.00 88.31 86 ARG A O 1
ATOM 692 N N . ILE A 1 87 ? 12.813 0.406 -27.406 1.00 88.56 87 ILE A N 1
ATOM 693 C CA . ILE A 1 87 ? 12.951 -0.287 -26.131 1.00 88.56 87 ILE A CA 1
ATOM 694 C C . ILE A 1 87 ? 14.045 -1.327 -26.360 1.00 88.56 87 ILE A C 1
ATOM 696 O O . ILE A 1 87 ? 13.955 -2.109 -27.308 1.00 88.56 87 ILE A O 1
ATOM 700 N N . ILE A 1 88 ? 15.105 -1.276 -25.559 1.00 91.94 88 ILE A N 1
ATOM 701 C CA . ILE A 1 88 ? 16.218 -2.227 -25.621 1.00 91.94 88 ILE A CA 1
ATOM 702 C C . ILE A 1 88 ? 16.250 -3.051 -24.331 1.00 91.94 88 ILE A C 1
ATOM 704 O O . ILE A 1 88 ? 15.905 -2.507 -23.279 1.00 91.94 88 ILE A O 1
ATOM 708 N N . PRO A 1 89 ? 16.636 -4.337 -24.397 1.00 93.31 89 PRO A N 1
ATOM 709 C CA . PRO A 1 89 ? 16.881 -5.133 -23.202 1.00 93.31 89 PRO A CA 1
ATOM 710 C C . PRO A 1 89 ? 17.926 -4.469 -22.303 1.00 93.31 89 PRO A C 1
ATOM 712 O O . PRO A 1 89 ? 18.882 -3.862 -22.788 1.00 93.31 89 PRO A O 1
ATOM 715 N N . TRP A 1 90 ? 17.724 -4.578 -20.993 1.00 94.31 90 TRP A N 1
ATOM 716 C CA . TRP A 1 90 ? 18.687 -4.125 -19.999 1.00 94.31 90 TRP A CA 1
ATOM 717 C C . TRP A 1 90 ? 19.474 -5.338 -19.493 1.00 94.31 90 TRP A C 1
ATOM 719 O O . TRP A 1 90 ? 19.121 -5.948 -18.488 1.00 94.31 90 TRP A O 1
ATOM 729 N N . ASP A 1 91 ? 20.535 -5.686 -20.220 1.00 95.69 91 ASP A N 1
ATOM 730 C CA . ASP A 1 91 ? 21.240 -6.966 -20.056 1.00 95.69 91 ASP A CA 1
ATOM 731 C C . ASP A 1 91 ? 21.909 -7.147 -18.680 1.00 95.69 91 ASP A C 1
ATOM 733 O O . ASP A 1 91 ? 21.984 -8.264 -18.176 1.00 95.69 91 ASP A O 1
ATOM 737 N N . ASP A 1 92 ? 22.368 -6.063 -18.048 1.00 95.31 92 ASP A N 1
ATOM 738 C CA . ASP A 1 92 ? 23.031 -6.090 -16.735 1.00 95.31 92 ASP A CA 1
ATOM 739 C C . ASP A 1 92 ? 22.112 -5.705 -15.562 1.00 95.31 92 ASP A C 1
ATOM 741 O O . ASP A 1 92 ? 22.589 -5.476 -14.448 1.00 95.31 92 ASP A O 1
ATOM 745 N N . PHE A 1 93 ? 20.794 -5.646 -15.792 1.00 94.19 93 PHE A N 1
ATOM 746 C CA . PHE A 1 93 ? 19.828 -5.223 -14.777 1.00 94.19 93 PHE A CA 1
ATOM 747 C C . PHE A 1 93 ? 19.911 -6.073 -13.507 1.00 94.19 93 PHE A C 1
ATOM 749 O O . PHE A 1 93 ? 20.010 -5.515 -12.419 1.00 94.19 93 PHE A O 1
ATOM 756 N N . SER A 1 94 ? 19.912 -7.405 -13.630 1.00 94.88 94 SER A N 1
ATOM 757 C CA . SER A 1 94 ? 19.922 -8.303 -12.467 1.00 94.88 94 SER A CA 1
ATOM 758 C C . SER A 1 94 ? 21.167 -8.116 -11.601 1.00 94.88 94 SER A C 1
ATOM 760 O O . SER A 1 94 ? 21.051 -8.021 -10.384 1.00 94.88 94 SER A O 1
ATOM 762 N N . THR A 1 95 ? 22.345 -7.993 -12.219 1.00 96.31 95 THR A N 1
ATOM 763 C CA . THR A 1 95 ? 23.605 -7.764 -11.496 1.00 96.31 95 THR A CA 1
ATOM 764 C C . THR A 1 95 ? 23.598 -6.411 -10.790 1.00 96.31 95 THR A C 1
ATOM 766 O O . THR A 1 95 ? 23.870 -6.343 -9.596 1.00 96.31 95 THR A O 1
ATOM 769 N N . LYS A 1 96 ? 23.197 -5.339 -11.485 1.00 95.44 96 LYS A N 1
ATOM 770 C CA . LYS A 1 96 ? 23.084 -4.002 -10.879 1.00 95.44 96 LYS A CA 1
ATOM 771 C C . LYS A 1 96 ? 22.056 -3.956 -9.753 1.00 95.44 96 LYS A C 1
ATOM 773 O O . LYS A 1 96 ? 22.251 -3.259 -8.763 1.00 95.44 96 LYS A O 1
ATOM 778 N N . GLN A 1 97 ? 20.950 -4.677 -9.902 1.00 94.25 97 GLN A N 1
ATOM 779 C CA . GLN A 1 97 ? 19.923 -4.766 -8.875 1.00 94.25 97 GLN A CA 1
ATOM 780 C C . GLN A 1 97 ? 20.472 -5.443 -7.612 1.00 94.25 97 GLN A C 1
ATOM 782 O O . GLN A 1 97 ? 20.221 -4.961 -6.510 1.00 94.25 97 GLN A O 1
ATOM 787 N N . GLU A 1 98 ? 21.236 -6.526 -7.759 1.00 94.00 98 GLU A N 1
ATOM 788 C CA . GLU A 1 98 ? 21.887 -7.215 -6.640 1.00 94.00 98 GLU A CA 1
ATOM 789 C C . GLU A 1 98 ? 22.913 -6.320 -5.927 1.00 94.00 98 GLU A C 1
ATOM 791 O O . GLU A 1 98 ? 22.908 -6.249 -4.699 1.00 94.00 98 GLU A O 1
ATOM 796 N N . GLU A 1 99 ? 23.738 -5.578 -6.672 1.00 93.75 99 GLU A N 1
ATOM 797 C CA . GLU A 1 99 ? 24.674 -4.590 -6.111 1.00 93.75 99 GLU A CA 1
ATOM 798 C C . GLU A 1 99 ? 23.947 -3.550 -5.246 1.00 93.75 99 GLU A C 1
ATOM 800 O O . GLU A 1 99 ? 24.328 -3.320 -4.098 1.00 93.75 99 GLU A O 1
ATOM 805 N N . VAL A 1 100 ? 22.839 -2.994 -5.749 1.00 89.69 100 VAL A N 1
ATOM 806 C CA . VAL A 1 100 ? 22.009 -2.045 -4.993 1.00 89.69 100 VAL A CA 1
ATOM 807 C C . VAL A 1 100 ? 21.441 -2.686 -3.724 1.00 89.69 100 VAL A C 1
ATOM 809 O O . VAL A 1 100 ? 21.463 -2.064 -2.662 1.00 89.69 100 VAL A O 1
ATOM 812 N N . TRP A 1 101 ? 20.950 -3.926 -3.788 1.00 88.56 101 TRP A N 1
ATOM 813 C CA . TRP A 1 101 ? 20.433 -4.613 -2.599 1.00 88.56 101 TRP A CA 1
ATOM 814 C C . TRP A 1 101 ? 21.512 -4.895 -1.558 1.00 88.56 101 TRP A C 1
ATOM 816 O O . TRP A 1 101 ? 21.240 -4.776 -0.360 1.00 88.56 101 TRP A O 1
ATOM 826 N N . ASN A 1 102 ? 22.726 -5.228 -1.989 1.00 89.06 102 ASN A N 1
ATOM 827 C CA . ASN A 1 102 ? 23.860 -5.413 -1.091 1.00 89.06 102 ASN A CA 1
ATOM 828 C C . ASN A 1 102 ? 24.194 -4.107 -0.358 1.00 89.06 102 ASN A C 1
ATOM 830 O O . ASN A 1 102 ? 24.299 -4.111 0.870 1.00 89.06 102 ASN A O 1
ATOM 834 N N . ASP A 1 103 ? 24.247 -2.981 -1.072 1.00 85.94 103 ASP A N 1
ATOM 835 C CA . ASP A 1 103 ? 24.482 -1.661 -0.476 1.00 85.94 103 ASP A CA 1
ATOM 836 C C . ASP A 1 103 ? 23.383 -1.274 0.527 1.00 85.94 103 ASP A C 1
ATOM 838 O O . ASP A 1 103 ? 23.667 -0.819 1.641 1.00 85.94 103 ASP A O 1
ATOM 842 N N . LEU A 1 104 ? 22.116 -1.515 0.173 1.00 80.75 104 LEU A N 1
ATOM 843 C CA . LEU A 1 104 ? 20.969 -1.260 1.051 1.00 80.75 104 LEU A CA 1
ATOM 844 C C . LEU A 1 104 ? 20.968 -2.158 2.297 1.00 80.75 104 LEU A C 1
ATOM 846 O O . LEU A 1 104 ? 20.511 -1.732 3.359 1.00 80.75 104 LEU A O 1
ATOM 850 N N . SER A 1 105 ? 21.492 -3.380 2.188 1.00 77.19 105 SER A N 1
ATOM 851 C CA . SER A 1 105 ? 21.555 -4.343 3.296 1.00 77.19 105 SER A CA 1
ATOM 852 C C . SER A 1 105 ? 22.633 -3.993 4.325 1.00 77.19 105 SER A C 1
ATOM 854 O O . SER A 1 105 ? 22.486 -4.310 5.504 1.00 77.19 105 SER A O 1
ATOM 856 N N . ILE A 1 106 ? 23.704 -3.309 3.909 1.00 75.38 106 ILE A N 1
ATOM 857 C CA . ILE A 1 106 ? 24.784 -2.860 4.804 1.00 75.38 106 ILE A CA 1
ATOM 858 C C . ILE A 1 106 ? 24.303 -1.707 5.709 1.00 75.38 106 ILE A C 1
ATOM 860 O O . ILE A 1 106 ? 24.725 -1.587 6.863 1.00 75.38 106 ILE A O 1
ATOM 864 N N . GLY A 1 107 ? 23.393 -0.864 5.212 1.00 69.38 107 GLY A N 1
ATOM 865 C CA . GLY A 1 107 ? 22.847 0.286 5.932 1.00 69.38 107 GLY A CA 1
ATOM 866 C C . GLY A 1 107 ? 21.549 -0.016 6.685 1.00 69.38 107 GLY A C 1
ATOM 867 O O . GLY A 1 107 ? 20.463 0.188 6.152 1.00 69.38 107 GLY A O 1
ATOM 868 N N . ASN A 1 108 ? 21.631 -0.384 7.969 1.00 70.88 108 ASN A N 1
ATOM 869 C CA . ASN A 1 108 ? 20.441 -0.698 8.783 1.00 70.88 108 ASN A CA 1
ATOM 870 C C . ASN A 1 108 ? 19.469 0.493 8.971 1.00 70.88 108 ASN A C 1
ATOM 872 O O . ASN A 1 108 ? 18.292 0.305 9.260 1.00 70.88 108 ASN A O 1
ATOM 876 N N . LEU A 1 109 ? 19.938 1.737 8.829 1.00 79.25 109 LEU A N 1
ATOM 877 C CA . LEU A 1 109 ? 19.104 2.919 9.077 1.00 79.25 109 LEU A CA 1
ATOM 878 C C . LEU A 1 109 ? 18.078 3.171 7.968 1.00 79.25 109 LEU A C 1
ATOM 880 O O . LEU A 1 109 ? 16.963 3.569 8.268 1.00 79.25 109 LEU A O 1
ATOM 884 N N . PHE A 1 110 ? 18.426 2.942 6.701 1.00 82.75 110 PHE A N 1
ATOM 885 C CA . PHE A 1 110 ? 17.505 3.217 5.593 1.00 82.75 110 PHE A CA 1
ATOM 886 C C . PHE A 1 110 ? 16.404 2.157 5.487 1.00 82.75 110 PHE A C 1
ATOM 888 O O . PHE A 1 110 ? 15.252 2.479 5.210 1.00 82.75 110 PHE A O 1
ATOM 895 N N . SER A 1 111 ? 16.758 0.892 5.718 1.00 83.81 111 SER A N 1
ATOM 896 C CA . SER A 1 111 ? 15.828 -0.226 5.586 1.00 83.81 111 SER A CA 1
ATOM 897 C C . SER A 1 111 ? 14.916 -0.392 6.803 1.00 83.81 111 SER A C 1
ATOM 899 O O . SER A 1 111 ? 13.746 -0.730 6.628 1.00 83.81 111 SER A O 1
ATOM 901 N N . SER A 1 112 ? 15.414 -0.118 8.014 1.00 86.19 112 SER A N 1
ATOM 902 C CA . SER A 1 112 ? 14.677 -0.382 9.258 1.00 86.19 112 SER A CA 1
ATOM 903 C C . SER A 1 112 ? 13.953 0.829 9.848 1.00 86.19 112 SER A C 1
ATOM 905 O O . SER A 1 112 ? 13.029 0.641 10.637 1.00 86.19 112 SER A O 1
ATOM 907 N N . VAL A 1 113 ? 14.346 2.065 9.515 1.00 90.69 113 VAL A N 1
ATOM 908 C CA . VAL A 1 113 ? 13.642 3.255 10.023 1.00 90.69 113 VAL A CA 1
ATOM 909 C C . VAL A 1 113 ? 12.345 3.457 9.232 1.00 90.69 113 VAL A C 1
ATOM 911 O O . VAL A 1 113 ? 12.395 3.523 8.002 1.00 90.69 113 VAL A O 1
ATOM 914 N N . PRO A 1 114 ? 11.187 3.603 9.906 1.00 90.94 114 PRO A N 1
ATOM 915 C CA . PRO A 1 114 ? 9.938 3.919 9.231 1.00 90.94 114 PRO A CA 1
ATOM 916 C C . PRO A 1 114 ? 9.993 5.314 8.602 1.00 90.94 114 PRO A C 1
ATOM 918 O O . PRO A 1 114 ? 9.976 6.328 9.300 1.00 90.94 114 PRO A O 1
ATOM 921 N N . ALA A 1 115 ? 10.093 5.360 7.277 1.00 90.75 115 ALA A N 1
ATOM 922 C CA . ALA A 1 115 ? 10.219 6.593 6.498 1.00 90.75 115 ALA A CA 1
ATOM 923 C C . ALA A 1 115 ? 9.360 6.585 5.224 1.00 90.75 115 ALA A C 1
ATOM 925 O O . ALA A 1 115 ? 9.263 7.606 4.543 1.00 90.75 115 ALA A O 1
ATOM 926 N N . PHE A 1 116 ? 8.745 5.447 4.896 1.00 90.94 116 PHE A N 1
ATOM 927 C CA . PHE A 1 116 ? 7.958 5.265 3.683 1.00 90.94 116 PHE A CA 1
ATOM 928 C C . PHE A 1 116 ? 6.469 5.504 3.952 1.00 90.94 116 PHE A C 1
ATOM 930 O O . PHE A 1 116 ? 6.029 5.323 5.089 1.00 90.94 116 PHE A O 1
ATOM 937 N N . PRO A 1 117 ? 5.688 5.923 2.940 1.00 91.00 117 PRO A N 1
ATOM 938 C CA . PRO A 1 117 ? 4.253 6.144 3.087 1.00 91.00 117 PRO A CA 1
ATOM 939 C C . PRO A 1 117 ? 3.524 4.914 3.628 1.00 91.00 117 PRO A C 1
ATOM 941 O O . PRO A 1 117 ? 3.970 3.785 3.431 1.00 91.00 117 PRO A O 1
ATOM 944 N N . SER A 1 118 ? 2.397 5.145 4.292 1.00 85.88 118 SER A N 1
ATOM 945 C CA . SER A 1 118 ? 1.526 4.073 4.751 1.00 85.88 118 SER A CA 1
ATOM 946 C C . SER A 1 118 ? 0.734 3.450 3.595 1.00 85.88 118 SER A C 1
ATOM 948 O O . SER A 1 118 ? 0.656 4.017 2.501 1.00 85.88 118 SER A O 1
ATOM 950 N N . GLN A 1 119 ? 0.129 2.283 3.832 1.00 76.44 119 GLN A N 1
ATOM 951 C CA . GLN A 1 119 ? -0.862 1.735 2.904 1.00 76.44 119 GLN A CA 1
ATOM 952 C C . GLN A 1 119 ? -2.090 2.664 2.868 1.00 76.44 119 GLN A C 1
ATOM 954 O O . GLN A 1 119 ? -2.562 3.102 3.918 1.00 76.44 119 GLN A O 1
ATOM 959 N N . HIS A 1 120 ? -2.545 3.005 1.659 1.00 60.12 120 HIS A N 1
ATOM 960 C CA . HIS A 1 120 ? -3.744 3.813 1.411 1.00 60.12 120 HIS A CA 1
ATOM 961 C C . HIS A 1 120 ? -5.021 2.979 1.475 1.00 60.12 120 HIS A C 1
ATOM 963 O O . HIS A 1 120 ? -4.987 1.826 0.988 1.00 60.12 120 HIS A O 1
#

Sequence (120 aa):
MADVEELRRLLGEEKRRREEAESRALDEQRRREVAEELATASQLQALPQYLDACHSLDLAIQVVTDRSLTTQGDTTNPTGRIFPRRIIPWDDFSTKQEEVWNDLSIGNLFSSVPAFPSQH

Secondary structure (DSSP, 8-state):
-HHHHHHHHHHHHHHHHHHHHHHHHHHHHHHHHHHHHHHHHTSPBPHHHHHHHHHHHHHH------GGGSPPS-TT--TTS---S-----TTHHHHHHHHHHHHHH-HHHHHS--BPPP-